Protein AF-A0A2D5YLL1-F1 (afdb_monomer_lite)

Radius of gyration: 11.24 Å; chains: 1; bounding box: 28×23×28 Å

Sequence (82 aa):
MQLKLIGLASSKEYQLDVRDSKQSLMNLLIENGSPVASSCNGEGICKKCFILDKQDVELISCQISTESFYKNHGEEIKVTYL

Structure (mmCIF, N/CA/C/O backbone):
data_AF-A0A2D5YLL1-F1
#
_entry.id   AF-A0A2D5YLL1-F1
#
loop_
_atom_site.group_PDB
_atom_site.id
_atom_site.type_symbol
_atom_site.label_atom_id
_atom_site.label_alt_id
_atom_site.label_comp_id
_atom_site.label_asym_id
_atom_site.label_entity_id
_atom_site.label_seq_id
_atom_site.pdbx_PDB_ins_code
_atom_site.Cartn_x
_atom_site.Cartn_y
_atom_site.Cartn_z
_atom_site.occupancy
_atom_site.B_iso_or_equiv
_atom_site.auth_seq_id
_atom_site.auth_comp_id
_atom_site.auth_asym_id
_atom_site.auth_atom_id
_atom_site.pdbx_PDB_model_num
ATOM 1 N N . MET A 1 1 ? 4.408 -3.577 13.330 1.00 86.75 1 MET A N 1
ATOM 2 C CA . MET A 1 1 ? 3.327 -2.553 13.361 1.00 86.75 1 MET A CA 1
ATOM 3 C C . MET A 1 1 ? 2.148 -3.104 12.572 1.00 86.75 1 MET A C 1
ATOM 5 O O . MET A 1 1 ? 2.373 -4.028 11.800 1.00 86.75 1 MET A O 1
ATOM 9 N N . GLN A 1 2 ? 0.930 -2.602 12.769 1.00 90.56 2 GLN A N 1
ATOM 10 C CA . GLN A 1 2 ? -0.240 -3.062 12.010 1.00 90.56 2 GLN A CA 1
ATOM 11 C C . GLN A 1 2 ? -0.717 -1.967 11.060 1.00 90.56 2 GLN A C 1
ATOM 13 O O . GLN A 1 2 ? -0.678 -0.790 11.409 1.00 90.56 2 GLN A O 1
ATOM 18 N N . LEU A 1 3 ? -1.123 -2.370 9.860 1.00 94.38 3 LEU A N 1
ATOM 19 C CA . LEU A 1 3 ? -1.764 -1.509 8.873 1.00 94.38 3 LEU A CA 1
ATOM 20 C C . LEU A 1 3 ? -3.127 -2.091 8.512 1.00 94.38 3 LEU A C 1
ATOM 22 O O . LEU A 1 3 ? -3.277 -3.305 8.389 1.00 94.38 3 LEU A O 1
ATOM 26 N N . LYS A 1 4 ? -4.111 -1.223 8.306 1.00 95.44 4 LYS A N 1
ATOM 27 C CA . LYS A 1 4 ? -5.455 -1.585 7.871 1.00 95.44 4 LYS A CA 1
ATOM 28 C C . LYS A 1 4 ? -5.583 -1.329 6.375 1.00 95.44 4 LYS A C 1
ATOM 30 O O . LYS A 1 4 ? -5.400 -0.204 5.925 1.00 95.44 4 LYS A O 1
ATOM 35 N N . LEU A 1 5 ? -5.933 -2.357 5.612 1.00 94.94 5 LEU A N 1
ATOM 36 C CA . LEU A 1 5 ? -6.225 -2.252 4.187 1.00 94.94 5 LEU A CA 1
ATOM 37 C C . LEU A 1 5 ? -7.731 -2.308 3.947 1.00 94.94 5 LEU A C 1
ATOM 39 O O . LEU A 1 5 ? -8.392 -3.230 4.420 1.00 94.94 5 LEU A O 1
ATOM 43 N N . ILE A 1 6 ? -8.255 -1.361 3.176 1.00 94.69 6 ILE A N 1
ATOM 44 C CA . ILE A 1 6 ? -9.669 -1.258 2.817 1.00 94.69 6 ILE A CA 1
ATOM 45 C C . ILE A 1 6 ? -9.811 -1.361 1.298 1.00 94.69 6 ILE A C 1
ATOM 47 O O . ILE A 1 6 ? -9.282 -0.539 0.547 1.00 94.69 6 ILE A O 1
ATOM 51 N N . GLY A 1 7 ? -10.547 -2.371 0.842 1.00 92.81 7 GLY A N 1
ATOM 52 C CA . GLY A 1 7 ? -11.001 -2.472 -0.542 1.00 92.81 7 GLY A CA 1
ATOM 53 C C . GLY A 1 7 ? -12.222 -1.596 -0.766 1.00 92.81 7 GLY A C 1
ATOM 54 O O . GLY A 1 7 ? -13.275 -1.865 -0.193 1.00 92.81 7 GLY A O 1
ATOM 55 N N . LEU A 1 8 ? -12.107 -0.547 -1.579 1.00 90.19 8 LEU A N 1
ATOM 56 C CA . LEU A 1 8 ? -13.225 0.363 -1.843 1.00 90.19 8 LEU A CA 1
ATOM 57 C C . LEU A 1 8 ? -14.321 -0.282 -2.699 1.00 90.19 8 LEU A C 1
ATOM 59 O O . LEU A 1 8 ? -15.482 0.09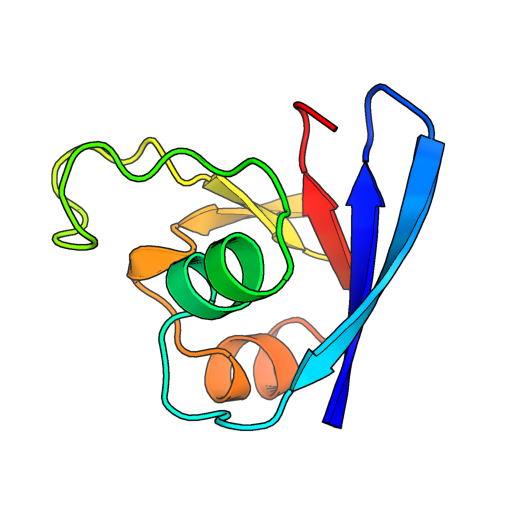8 -2.570 1.00 90.19 8 LEU A O 1
ATOM 63 N N . ALA A 1 9 ? -13.982 -1.260 -3.546 1.00 89.00 9 ALA A N 1
ATOM 64 C CA . ALA A 1 9 ? -14.963 -1.937 -4.389 1.00 89.00 9 ALA A CA 1
ATOM 65 C C . ALA A 1 9 ? -15.697 -3.054 -3.631 1.00 89.00 9 ALA A C 1
ATOM 67 O O . ALA A 1 9 ? -16.913 -3.186 -3.770 1.00 89.00 9 ALA A O 1
ATOM 68 N N . SER A 1 10 ? -14.997 -3.842 -2.808 1.00 89.00 10 SER A N 1
ATOM 69 C CA . SER A 1 10 ? -15.621 -4.918 -2.020 1.00 89.00 10 SER A CA 1
ATOM 70 C C . SER A 1 10 ? -16.075 -4.512 -0.623 1.00 89.00 10 SER A C 1
ATOM 72 O O . SER A 1 10 ? -16.764 -5.301 0.026 1.00 89.00 10 SER A O 1
ATOM 74 N N . SER A 1 11 ? -15.684 -3.330 -0.137 1.00 89.50 11 SER A N 1
ATOM 75 C CA . SER A 1 11 ? -15.856 -2.907 1.264 1.00 89.50 11 SER A CA 1
ATOM 76 C C . SER A 1 11 ? -15.234 -3.877 2.282 1.00 89.50 11 SER A C 1
ATOM 78 O O . SER A 1 11 ? -15.641 -3.912 3.443 1.00 89.50 11 SER A O 1
ATOM 80 N N . LYS A 1 12 ? -14.260 -4.697 1.859 1.00 91.06 12 LYS A N 1
ATOM 81 C CA . LYS A 1 12 ? -13.547 -5.620 2.749 1.00 91.06 12 LYS A CA 1
ATOM 82 C C . LYS A 1 12 ? -12.393 -4.922 3.445 1.00 91.06 12 LYS A C 1
ATOM 84 O O . LYS A 1 12 ? -11.703 -4.092 2.856 1.00 91.06 12 LYS A O 1
ATOM 89 N N . GLU A 1 13 ? -12.150 -5.346 4.676 1.00 93.38 13 GLU A N 1
ATOM 90 C CA . GLU A 1 13 ? -11.046 -4.871 5.496 1.00 93.38 13 GLU A CA 1
ATOM 91 C C . GLU A 1 13 ? -10.082 -6.017 5.803 1.00 93.38 13 GLU A C 1
ATOM 93 O O . GLU A 1 13 ? -10.505 -7.123 6.147 1.00 93.38 13 GLU A O 1
ATOM 98 N N . TYR A 1 14 ? -8.786 -5.738 5.707 1.00 91.94 14 TYR A N 1
ATOM 99 C CA . TYR A 1 14 ? -7.719 -6.679 6.024 1.00 91.94 14 TYR A CA 1
ATOM 100 C C . TYR A 1 14 ? -6.734 -6.026 6.986 1.00 91.94 14 TYR A C 1
ATOM 102 O O . TYR A 1 14 ? -6.413 -4.845 6.861 1.00 91.94 14 TYR A O 1
ATOM 110 N N . GLN A 1 15 ? -6.243 -6.806 7.943 1.00 93.81 15 GLN A N 1
ATOM 111 C CA . GLN A 1 15 ? -5.158 -6.390 8.824 1.00 93.81 15 GLN A CA 1
ATOM 112 C C . GLN A 1 15 ? -3.848 -6.927 8.256 1.00 93.81 15 GLN A C 1
ATOM 114 O O . GLN A 1 15 ? -3.707 -8.133 8.056 1.00 93.81 15 GLN A O 1
ATOM 119 N N . LEU A 1 16 ? -2.910 -6.028 7.981 1.00 92.62 16 LEU A N 1
ATOM 120 C CA . LEU A 1 16 ? -1.591 -6.338 7.451 1.00 92.62 16 LEU A CA 1
ATOM 121 C C . LEU A 1 16 ? -0.575 -6.286 8.587 1.00 92.62 16 LEU A C 1
ATOM 123 O O . LEU A 1 16 ? -0.428 -5.261 9.262 1.00 92.62 16 LEU A O 1
ATOM 127 N N . ASP A 1 17 ? 0.142 -7.388 8.781 1.00 91.00 17 ASP A N 1
ATOM 128 C CA . ASP A 1 17 ? 1.239 -7.440 9.739 1.00 91.00 17 ASP A CA 1
ATOM 129 C C . ASP A 1 17 ? 2.538 -6.980 9.071 1.00 91.00 17 ASP A C 1
ATOM 131 O O . ASP A 1 17 ? 3.013 -7.564 8.093 1.00 91.00 17 ASP A O 1
ATOM 135 N N . VAL A 1 18 ? 3.121 -5.905 9.596 1.00 92.06 18 VAL A N 1
ATOM 136 C CA . VAL A 1 18 ? 4.349 -5.322 9.056 1.00 92.06 18 VAL A CA 1
ATOM 137 C C . VAL A 1 18 ? 5.549 -5.900 9.794 1.00 92.06 18 VAL A C 1
ATOM 139 O O . VAL A 1 18 ? 5.860 -5.482 10.917 1.00 92.06 18 VAL A O 1
ATOM 142 N N . ARG A 1 19 ? 6.240 -6.825 9.119 1.00 89.62 19 ARG A N 1
ATOM 143 C CA . ARG A 1 19 ? 7.480 -7.463 9.595 1.00 89.62 19 ARG A CA 1
ATOM 144 C C . ARG A 1 19 ? 8.732 -6.657 9.263 1.00 89.62 19 ARG A C 1
ATOM 146 O O . ARG A 1 19 ? 9.611 -6.523 10.106 1.00 89.62 19 ARG A O 1
ATOM 153 N N . ASP A 1 20 ? 8.786 -6.101 8.056 1.00 91.19 20 ASP A N 1
ATOM 154 C CA . ASP A 1 20 ? 9.818 -5.161 7.621 1.00 91.19 20 ASP A CA 1
ATOM 155 C C . ASP A 1 20 ? 9.152 -3.821 7.297 1.00 91.19 20 ASP A C 1
ATOM 157 O O . ASP A 1 20 ? 8.264 -3.752 6.448 1.00 91.19 20 ASP A O 1
ATOM 161 N N . SER A 1 21 ? 9.544 -2.759 7.999 1.00 90.50 21 SER A N 1
ATOM 162 C CA . SER A 1 21 ? 9.013 -1.410 7.785 1.00 90.50 21 SER A CA 1
ATOM 163 C C . SER A 1 21 ? 9.810 -0.602 6.756 1.00 90.50 21 SER A C 1
ATOM 165 O O . SER A 1 21 ? 9.344 0.453 6.321 1.00 90.50 21 SER A O 1
ATOM 167 N N . LYS A 1 22 ? 11.003 -1.070 6.361 1.00 95.00 22 LYS A N 1
ATOM 168 C CA . LYS A 1 22 ? 11.880 -0.379 5.403 1.00 95.00 22 LYS A CA 1
ATOM 169 C C . LYS A 1 22 ? 11.533 -0.690 3.953 1.00 95.00 22 LYS A C 1
ATOM 171 O O . LYS A 1 22 ? 11.880 0.102 3.077 1.00 95.00 22 LYS A O 1
ATOM 176 N N . GLN A 1 23 ? 10.858 -1.810 3.695 1.00 95.12 23 GLN A N 1
ATOM 177 C CA . GLN A 1 23 ? 10.379 -2.136 2.356 1.00 95.12 23 GLN A CA 1
ATOM 178 C C . GLN A 1 23 ? 9.373 -1.102 1.832 1.00 95.12 23 GLN A C 1
ATOM 180 O O . GLN A 1 23 ? 8.779 -0.330 2.591 1.00 95.12 23 GLN A O 1
ATOM 185 N N . SER A 1 24 ? 9.186 -1.094 0.511 1.00 96.81 24 SER A N 1
ATOM 186 C CA . SER A 1 24 ? 8.146 -0.277 -0.112 1.00 96.81 24 SER A CA 1
ATOM 187 C C . SER A 1 24 ? 6.757 -0.761 0.298 1.00 96.81 24 SER A C 1
ATOM 189 O O . SER A 1 24 ? 6.546 -1.957 0.524 1.00 96.81 24 SER A O 1
ATOM 191 N N . LEU A 1 25 ? 5.794 0.158 0.330 1.00 96.31 25 LEU A N 1
ATOM 192 C CA . LEU A 1 25 ? 4.414 -0.196 0.634 1.00 96.31 25 LEU A CA 1
ATOM 193 C C . LEU A 1 25 ? 3.840 -1.173 -0.406 1.00 96.31 25 LEU A C 1
ATOM 195 O O . LEU A 1 25 ? 3.091 -2.079 -0.055 1.00 96.31 25 LEU A O 1
ATOM 199 N N . MET A 1 26 ? 4.245 -1.042 -1.674 1.00 96.31 26 MET A N 1
ATOM 200 C CA . MET A 1 26 ? 3.878 -1.985 -2.736 1.00 96.31 26 MET A CA 1
ATOM 201 C C . MET A 1 26 ? 4.290 -3.422 -2.390 1.00 96.31 26 MET A C 1
ATOM 203 O O . MET A 1 26 ? 3.480 -4.335 -2.528 1.00 96.31 26 MET A O 1
ATOM 207 N N . ASN A 1 27 ? 5.530 -3.627 -1.936 1.00 95.75 27 ASN A N 1
ATOM 208 C CA . ASN A 1 27 ? 6.026 -4.967 -1.622 1.00 95.75 27 ASN A CA 1
ATOM 209 C C . ASN A 1 27 ? 5.283 -5.567 -0.429 1.00 95.75 27 ASN A C 1
ATOM 211 O O . ASN A 1 27 ? 4.839 -6.707 -0.525 1.00 95.75 27 ASN A O 1
ATOM 215 N N . LEU A 1 28 ? 5.037 -4.778 0.623 1.00 95.69 28 LEU A N 1
ATOM 216 C CA . LEU A 1 28 ? 4.240 -5.225 1.766 1.00 95.69 28 LEU A CA 1
ATOM 217 C C . LEU A 1 28 ? 2.853 -5.719 1.322 1.00 95.69 28 LEU A C 1
ATOM 219 O O . LEU A 1 28 ? 2.396 -6.771 1.773 1.00 95.69 28 LEU A O 1
ATOM 223 N N . LEU A 1 29 ? 2.177 -4.967 0.447 1.00 93.75 29 LEU A N 1
ATOM 224 C CA . LEU A 1 29 ? 0.856 -5.335 -0.069 1.00 93.75 29 LEU A CA 1
ATOM 225 C C . LEU A 1 29 ? 0.908 -6.654 -0.852 1.00 93.75 29 LEU A C 1
ATOM 227 O O . LEU A 1 29 ? 0.083 -7.533 -0.608 1.00 93.75 29 LEU A O 1
ATOM 231 N N . ILE A 1 30 ? 1.901 -6.824 -1.730 1.00 92.94 30 ILE A N 1
ATOM 232 C CA . ILE A 1 30 ? 2.100 -8.060 -2.506 1.00 92.94 30 ILE A CA 1
ATOM 233 C C . ILE A 1 30 ? 2.383 -9.252 -1.583 1.00 92.94 30 ILE A C 1
ATOM 235 O O . ILE A 1 30 ? 1.771 -10.307 -1.746 1.00 92.94 30 ILE A O 1
ATOM 239 N N . GLU A 1 31 ? 3.269 -9.089 -0.597 1.00 93.06 31 GLU A N 1
ATOM 240 C CA . GLU A 1 31 ? 3.624 -10.132 0.377 1.00 93.06 31 GLU A CA 1
ATOM 241 C C . GLU A 1 31 ? 2.418 -10.591 1.205 1.00 93.06 31 GLU A C 1
ATOM 243 O O . GLU A 1 31 ? 2.306 -11.770 1.539 1.00 93.06 31 GLU A O 1
ATOM 248 N N . ASN A 1 32 ? 1.486 -9.679 1.495 1.00 90.94 32 ASN A N 1
ATOM 249 C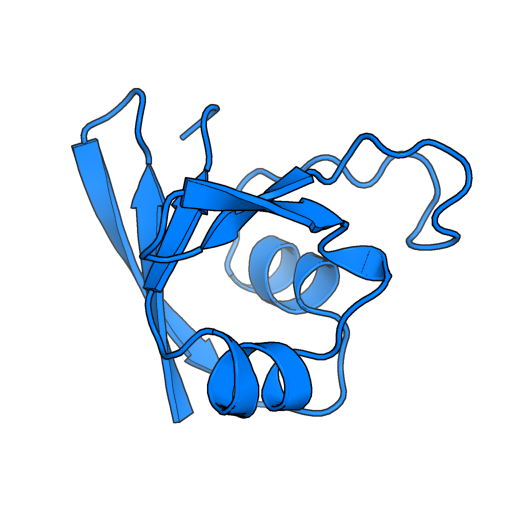 CA . ASN A 1 32 ? 0.233 -9.984 2.185 1.00 90.94 32 ASN A CA 1
ATOM 250 C C . ASN A 1 32 ? -0.901 -10.414 1.230 1.00 90.94 32 ASN A C 1
ATOM 252 O O . ASN A 1 32 ? -2.057 -10.502 1.643 1.00 90.94 32 ASN A O 1
ATOM 256 N N . GLY A 1 33 ? -0.605 -10.673 -0.049 1.00 88.31 33 GLY A N 1
ATOM 257 C CA . GLY A 1 33 ? -1.578 -11.164 -1.031 1.00 88.31 33 GLY A CA 1
ATOM 258 C C . GLY A 1 33 ? -2.610 -10.127 -1.483 1.00 88.31 33 GLY A C 1
ATOM 259 O O . GLY A 1 33 ? -3.637 -10.489 -2.057 1.00 88.31 33 GLY A O 1
ATOM 260 N N . SER A 1 34 ? -2.360 -8.843 -1.228 1.00 88.25 34 SER A N 1
ATOM 261 C CA . SER A 1 34 ? -3.243 -7.754 -1.641 1.00 88.25 34 SER A CA 1
ATOM 262 C C . SER A 1 34 ? -2.960 -7.365 -3.095 1.00 88.25 34 SER A C 1
ATOM 264 O O . SER A 1 34 ? -1.807 -7.088 -3.440 1.00 88.25 34 SER A O 1
ATOM 266 N N . PRO A 1 35 ? -3.975 -7.322 -3.975 1.00 83.88 35 PRO A N 1
ATOM 267 C CA . PRO A 1 35 ? -3.773 -6.973 -5.369 1.00 83.88 35 PRO A CA 1
ATOM 268 C C . PRO A 1 35 ? -3.465 -5.477 -5.490 1.00 83.88 35 PRO A C 1
ATOM 270 O O . PRO A 1 35 ? -4.300 -4.609 -5.244 1.00 83.88 35 PRO A O 1
ATOM 273 N N . VAL A 1 36 ? -2.238 -5.191 -5.906 1.00 90.88 36 VAL A N 1
ATOM 274 C CA . VAL A 1 36 ? -1.751 -3.870 -6.297 1.00 90.88 36 VAL A CA 1
ATOM 275 C C . VAL A 1 36 ? -0.960 -4.037 -7.590 1.00 90.88 36 VAL A C 1
ATOM 277 O O . VAL A 1 36 ? -0.304 -5.059 -7.803 1.00 90.88 36 VAL A O 1
ATOM 280 N N . ALA A 1 37 ? -1.029 -3.061 -8.494 1.00 92.00 37 ALA A N 1
ATOM 281 C CA . ALA A 1 37 ? -0.237 -3.131 -9.716 1.00 92.00 37 ALA A CA 1
ATOM 282 C C . ALA A 1 37 ? 1.265 -3.107 -9.385 1.00 92.00 37 ALA A C 1
ATOM 284 O O . ALA A 1 37 ? 1.702 -2.342 -8.534 1.00 92.00 37 ALA A O 1
ATOM 285 N N . SER A 1 38 ? 2.066 -3.899 -10.095 1.00 92.25 38 SER A N 1
ATOM 286 C CA . SER A 1 38 ? 3.519 -4.002 -9.872 1.00 92.25 38 SER A CA 1
ATOM 287 C C . SER A 1 38 ? 4.324 -4.056 -11.176 1.00 92.25 38 SER A C 1
ATOM 289 O O . SER A 1 38 ? 5.469 -4.490 -11.207 1.00 92.25 38 SER A O 1
ATOM 291 N N . SER A 1 39 ? 3.746 -3.561 -12.275 1.00 91.56 39 SER A N 1
ATOM 292 C CA . SER A 1 39 ? 4.232 -3.775 -13.649 1.00 91.56 39 SER A CA 1
ATOM 293 C C . SER A 1 39 ? 5.649 -3.277 -13.961 1.00 91.56 39 SER A C 1
ATOM 295 O O . SER A 1 39 ? 6.213 -3.702 -14.961 1.00 91.56 39 SER A O 1
ATOM 297 N N . CYS A 1 40 ? 6.207 -2.359 -13.167 1.00 94.06 40 CYS A N 1
ATOM 298 C CA . CYS A 1 40 ? 7.580 -1.860 -13.336 1.00 94.06 40 CYS A CA 1
ATOM 299 C C . CYS A 1 40 ? 8.530 -2.308 -12.221 1.00 94.06 40 CYS A C 1
ATOM 301 O O . CYS A 1 40 ? 9.512 -1.626 -11.962 1.00 94.06 40 CYS A O 1
ATOM 303 N N . ASN A 1 41 ? 8.207 -3.385 -11.497 1.00 92.12 41 ASN A N 1
ATOM 304 C CA . ASN A 1 41 ? 9.044 -3.921 -10.415 1.00 92.12 41 ASN A CA 1
ATOM 305 C C . ASN A 1 41 ? 9.456 -2.872 -9.362 1.00 92.12 41 ASN A C 1
ATOM 307 O O . ASN A 1 41 ? 10.527 -2.942 -8.772 1.00 92.12 41 ASN A O 1
ATOM 311 N N . GLY A 1 42 ? 8.595 -1.879 -9.132 1.00 93.25 42 GLY A N 1
ATOM 312 C CA . GLY A 1 42 ? 8.815 -0.825 -8.147 1.00 93.25 42 GLY A CA 1
ATOM 313 C C . GLY A 1 42 ? 9.658 0.373 -8.599 1.00 93.25 42 GLY A C 1
ATOM 314 O O . GLY A 1 42 ? 9.855 1.284 -7.801 1.00 93.25 42 GLY A O 1
ATOM 315 N N . GLU A 1 43 ? 10.066 0.455 -9.867 1.00 94.00 43 GLU A N 1
ATOM 316 C CA . GLU A 1 43 ? 10.880 1.565 -10.401 1.00 94.00 43 GLU A CA 1
ATOM 317 C C . GLU A 1 43 ? 10.149 2.920 -10.480 1.00 94.00 43 GLU A C 1
ATOM 319 O O . GLU A 1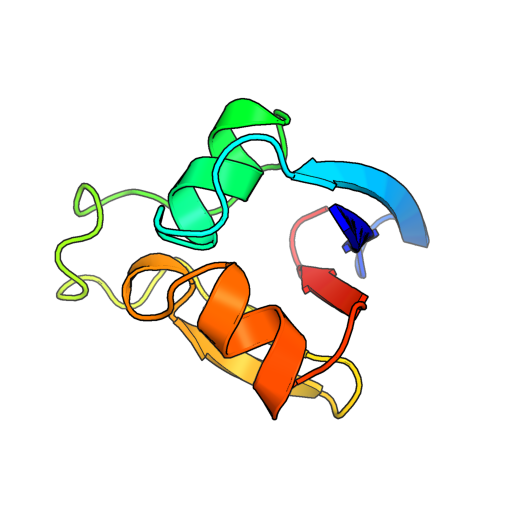 43 ? 10.757 3.950 -10.753 1.00 94.00 43 GLU A O 1
ATOM 324 N N . GLY A 1 44 ? 8.826 2.946 -10.292 1.00 93.12 44 GLY A N 1
ATOM 325 C CA . GLY A 1 44 ? 8.023 4.175 -10.306 1.00 93.12 44 GLY A CA 1
ATOM 326 C C . GLY A 1 44 ? 7.702 4.730 -11.701 1.00 93.12 44 GLY A C 1
ATOM 327 O O . GLY A 1 44 ? 6.811 5.569 -11.826 1.00 93.12 44 GLY A O 1
ATOM 328 N N . ILE A 1 45 ? 8.329 4.222 -12.767 1.00 95.12 45 ILE A N 1
ATOM 329 C CA . ILE A 1 45 ? 8.133 4.727 -14.137 1.00 95.12 45 ILE A CA 1
ATOM 330 C C . ILE A 1 45 ? 6.717 4.488 -14.680 1.00 95.12 45 ILE A C 1
ATOM 332 O O . ILE A 1 45 ? 6.195 5.313 -15.427 1.00 95.12 45 ILE A O 1
ATOM 336 N N . CYS A 1 46 ? 6.058 3.390 -14.285 1.00 94.94 46 CYS A N 1
ATOM 337 C CA . CYS A 1 46 ? 4.718 3.085 -14.797 1.00 94.94 46 CYS A CA 1
ATOM 338 C C . CYS A 1 46 ? 3.598 3.890 -14.126 1.00 94.94 46 CYS A C 1
ATOM 340 O O . CYS A 1 46 ? 2.542 4.045 -14.733 1.00 94.94 46 CYS A O 1
ATOM 342 N N . LYS A 1 47 ? 3.807 4.362 -12.885 1.00 92.50 47 LYS A N 1
ATOM 343 C CA . LYS A 1 47 ? 2.812 5.080 -12.062 1.00 92.50 47 LYS A CA 1
ATOM 344 C C . LYS A 1 47 ? 1.459 4.361 -11.890 1.00 92.50 47 LYS A C 1
ATOM 346 O O . LYS A 1 47 ? 0.429 5.006 -11.757 1.00 92.50 47 LYS A O 1
ATOM 351 N N . LYS A 1 48 ? 1.446 3.022 -11.898 1.00 93.56 48 LYS A N 1
ATOM 352 C CA . LYS A 1 48 ? 0.205 2.218 -11.821 1.00 93.56 48 LYS A CA 1
ATOM 353 C C . LYS A 1 48 ? -0.143 1.712 -10.422 1.00 93.56 48 LYS A C 1
ATOM 355 O O . LYS A 1 48 ? -1.280 1.320 -10.198 1.00 93.56 48 LYS A O 1
ATOM 360 N N . CYS A 1 49 ? 0.811 1.682 -9.494 1.00 94.31 49 CYS A N 1
ATOM 361 C CA . CYS A 1 49 ? 0.645 1.121 -8.149 1.00 94.31 49 CYS A CA 1
ATOM 362 C C . CYS A 1 49 ? 0.039 2.133 -7.162 1.00 94.31 49 CYS A C 1
ATOM 364 O O . CYS A 1 49 ? 0.545 2.314 -6.050 1.00 94.31 49 CYS A O 1
ATOM 366 N N . PHE A 1 50 ? -0.999 2.845 -7.603 1.00 94.12 50 PHE A N 1
ATOM 367 C CA . PHE A 1 50 ? -1.620 3.888 -6.802 1.00 94.12 50 PHE A CA 1
ATOM 368 C C . PHE A 1 50 ? -2.425 3.291 -5.644 1.00 94.12 50 PHE A C 1
ATOM 370 O O . PHE A 1 50 ? -3.052 2.238 -5.775 1.00 94.12 50 PHE A O 1
ATOM 377 N N . ILE A 1 51 ? -2.383 3.980 -4.514 1.00 95.00 51 ILE A N 1
ATOM 378 C CA . ILE A 1 51 ? -3.170 3.714 -3.312 1.00 95.00 51 ILE A CA 1
ATOM 379 C C . ILE A 1 51 ? -3.687 5.046 -2.782 1.00 95.00 51 ILE A C 1
ATOM 381 O O . ILE A 1 51 ? -3.162 6.102 -3.139 1.00 95.00 51 ILE A O 1
ATOM 385 N N . LEU A 1 52 ? -4.707 4.989 -1.940 1.00 96.19 52 LEU A N 1
ATOM 386 C CA . LEU A 1 52 ? -5.256 6.144 -1.246 1.00 96.19 52 LEU A CA 1
ATOM 387 C C . LEU A 1 52 ? -4.942 6.018 0.245 1.00 96.19 52 LEU A C 1
ATOM 389 O O . LEU A 1 52 ? -4.989 4.918 0.800 1.00 96.19 52 LEU A O 1
ATOM 393 N N . ASP A 1 53 ? -4.613 7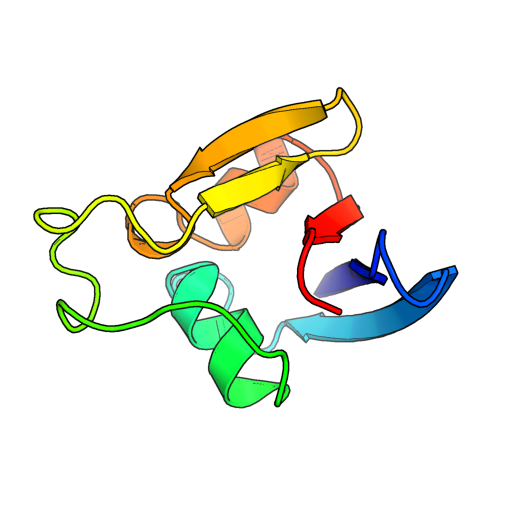.128 0.894 1.00 95.75 53 ASP A N 1
ATOM 394 C CA . ASP A 1 53 ? -4.536 7.175 2.354 1.00 95.75 53 ASP A CA 1
ATOM 395 C C . ASP A 1 53 ? -5.912 7.436 2.995 1.00 95.75 53 ASP A C 1
ATOM 397 O O . ASP A 1 53 ? -6.961 7.453 2.337 1.00 95.75 53 ASP A O 1
ATOM 401 N N . LYS A 1 54 ? -5.923 7.639 4.315 1.00 93.88 54 LYS A N 1
ATOM 402 C CA . LYS A 1 54 ? -7.141 7.934 5.074 1.00 93.88 54 LYS A CA 1
ATOM 403 C C . LYS A 1 54 ? -7.851 9.206 4.593 1.00 93.88 54 LYS A C 1
ATOM 405 O O . LYS A 1 54 ? -9.080 9.269 4.665 1.00 93.88 54 LYS A O 1
ATOM 410 N N . GLN A 1 55 ? -7.095 10.188 4.112 1.00 94.19 55 GLN A N 1
ATOM 411 C CA . GLN A 1 55 ? -7.550 11.486 3.619 1.00 94.19 55 GLN A CA 1
ATOM 412 C C . GLN A 1 55 ? -7.850 11.477 2.110 1.00 94.19 55 GLN A C 1
ATOM 414 O O . GLN A 1 55 ? -8.071 12.543 1.537 1.00 94.19 55 GLN A O 1
ATOM 419 N N . ASP A 1 56 ? -7.878 10.297 1.481 1.00 93.75 56 ASP A N 1
ATOM 420 C CA . ASP A 1 56 ? -8.120 10.109 0.047 1.00 93.75 56 ASP A CA 1
ATOM 421 C C . ASP A 1 56 ? -7.072 10.801 -0.844 1.00 93.75 56 ASP A C 1
ATOM 423 O O . ASP A 1 56 ? -7.351 11.197 -1.978 1.00 93.75 56 ASP A O 1
ATOM 427 N N . VAL A 1 57 ? -5.838 10.922 -0.347 1.00 95.12 57 VAL A N 1
ATOM 428 C CA . VAL A 1 57 ? -4.696 11.395 -1.133 1.00 95.12 57 VAL A CA 1
ATOM 429 C C . VAL A 1 57 ? -4.094 10.229 -1.910 1.00 95.12 57 VAL A C 1
ATOM 431 O O . VAL A 1 57 ? -3.751 9.193 -1.338 1.00 95.12 57 VAL A O 1
ATOM 434 N N . GLU A 1 58 ? -3.930 10.407 -3.222 1.00 94.81 58 GLU A N 1
ATOM 435 C CA . GLU A 1 58 ? -3.280 9.424 -4.091 1.00 94.81 58 GLU A CA 1
ATOM 436 C C . GLU A 1 58 ? -1.765 9.375 -3.874 1.00 94.81 58 GLU A C 1
ATOM 438 O O . GLU A 1 58 ? -1.062 10.386 -3.944 1.00 94.81 58 GLU A O 1
ATOM 443 N N . LEU A 1 59 ? -1.247 8.164 -3.679 1.00 95.75 59 LEU A N 1
ATOM 444 C CA . LEU A 1 59 ? 0.170 7.886 -3.471 1.00 95.75 59 LEU A CA 1
ATOM 445 C C . LEU A 1 59 ? 0.634 6.741 -4.370 1.00 95.75 59 LEU A C 1
ATOM 447 O O . LEU A 1 59 ? -0.104 5.795 -4.636 1.00 95.75 59 LEU A O 1
ATOM 451 N N . ILE A 1 60 ? 1.89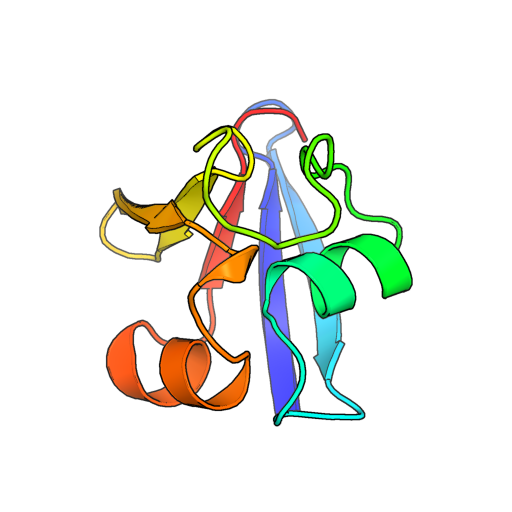7 6.782 -4.798 1.00 96.19 60 ILE A N 1
ATOM 452 C CA . ILE A 1 60 ? 2.532 5.692 -5.548 1.00 96.19 60 ILE A CA 1
ATOM 453 C C . ILE A 1 60 ? 3.215 4.749 -4.553 1.00 96.19 60 ILE A C 1
ATOM 455 O O . ILE A 1 60 ? 4.294 5.048 -4.041 1.00 96.19 60 ILE A O 1
ATOM 459 N N . SER A 1 61 ? 2.599 3.594 -4.290 1.00 96.56 61 SER A N 1
ATOM 460 C CA . SER A 1 61 ? 3.012 2.667 -3.219 1.00 96.56 61 SER A CA 1
ATOM 461 C C . SER A 1 61 ? 4.445 2.133 -3.350 1.00 96.56 61 SER A C 1
ATOM 463 O O . SER A 1 61 ? 5.058 1.767 -2.350 1.00 96.56 61 SER A O 1
ATOM 465 N N . CYS A 1 62 ? 5.021 2.103 -4.556 1.00 96.69 62 CYS A N 1
ATOM 466 C CA . CYS A 1 62 ? 6.408 1.666 -4.745 1.00 96.69 62 CYS A CA 1
ATOM 467 C C . CYS A 1 62 ? 7.453 2.764 -4.514 1.00 96.69 62 CYS A C 1
ATOM 469 O O . CYS A 1 62 ? 8.645 2.480 -4.540 1.00 96.69 62 CYS A O 1
ATOM 471 N N . GLN A 1 63 ? 7.025 4.013 -4.322 1.00 97.12 63 GLN A N 1
ATOM 472 C CA . GLN A 1 63 ? 7.902 5.167 -4.094 1.00 97.12 63 GLN A CA 1
ATOM 473 C C . GLN A 1 63 ? 7.870 5.647 -2.635 1.00 97.12 63 GLN A C 1
ATOM 475 O O . GLN A 1 63 ? 8.505 6.642 -2.297 1.00 97.12 63 GLN A O 1
ATOM 480 N N . ILE A 1 64 ? 7.150 4.940 -1.761 1.00 96.25 64 ILE A N 1
ATOM 481 C CA . ILE A 1 64 ? 7.058 5.228 -0.331 1.00 96.25 64 ILE A CA 1
ATOM 482 C C . ILE A 1 64 ? 7.371 3.959 0.465 1.00 96.25 64 ILE A C 1
ATOM 484 O O . ILE A 1 64 ? 6.911 2.869 0.120 1.00 96.25 64 ILE A O 1
ATOM 488 N N . SER A 1 65 ? 8.180 4.083 1.519 1.00 97.00 65 SER A N 1
ATOM 489 C CA . SER A 1 65 ? 8.402 2.980 2.458 1.00 97.00 65 SER A CA 1
ATOM 490 C C . SE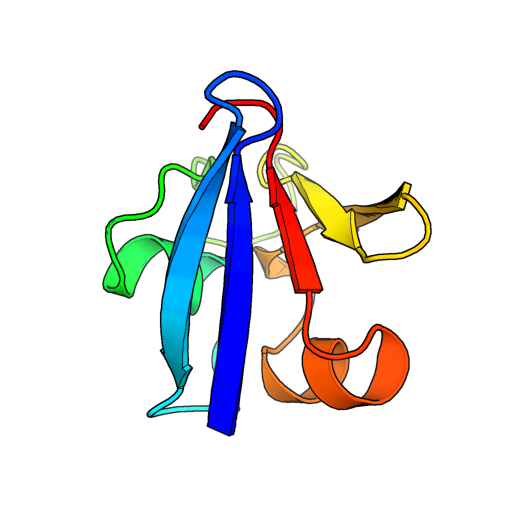R A 1 65 ? 7.210 2.822 3.397 1.00 97.00 65 SER A C 1
ATOM 492 O O . SER A 1 65 ? 6.531 3.801 3.716 1.00 97.00 65 SER A O 1
ATOM 494 N N . THR A 1 66 ? 6.987 1.607 3.892 1.00 96.50 66 THR A N 1
ATOM 495 C CA . THR A 1 66 ? 5.919 1.321 4.858 1.00 96.50 66 THR A CA 1
ATOM 496 C C . THR A 1 66 ? 6.023 2.205 6.104 1.00 96.50 66 THR A C 1
ATOM 498 O O . THR A 1 66 ? 5.025 2.747 6.570 1.00 96.50 66 THR A O 1
ATOM 501 N N . GLU A 1 67 ? 7.236 2.418 6.619 1.00 96.50 67 GLU A N 1
ATOM 502 C CA . GLU A 1 67 ? 7.477 3.303 7.761 1.00 96.50 67 GLU A CA 1
ATOM 503 C C . GLU A 1 67 ? 7.132 4.769 7.460 1.00 96.50 67 GLU A C 1
ATOM 505 O O . GLU A 1 67 ? 6.533 5.443 8.299 1.00 96.50 67 GLU A O 1
ATOM 510 N N . SER A 1 68 ? 7.507 5.272 6.277 1.00 96.69 68 SER A N 1
ATOM 511 C CA . SER A 1 68 ? 7.203 6.651 5.871 1.00 96.69 68 SER A CA 1
ATOM 512 C C . SER A 1 68 ? 5.701 6.851 5.698 1.00 96.69 68 SER A C 1
ATOM 514 O O . SER A 1 68 ? 5.157 7.848 6.171 1.00 96.69 68 SER A O 1
ATOM 516 N N . PHE A 1 69 ? 5.021 5.873 5.090 1.00 96.94 69 PHE A N 1
ATOM 517 C CA . PHE A 1 69 ? 3.568 5.873 4.992 1.00 96.94 69 PHE A CA 1
ATOM 518 C C . PHE A 1 69 ? 2.932 5.938 6.384 1.00 96.94 69 PHE A C 1
ATOM 520 O O . PHE A 1 69 ? 2.191 6.873 6.670 1.00 96.94 69 PHE A O 1
ATOM 527 N N . TYR A 1 70 ? 3.313 5.026 7.284 1.00 95.06 70 TYR A N 1
ATOM 528 C CA . TYR A 1 70 ? 2.756 4.961 8.636 1.00 95.06 70 TYR A CA 1
ATOM 529 C C . TYR A 1 70 ? 2.900 6.285 9.401 1.00 95.06 70 TYR A C 1
ATOM 531 O O . TYR A 1 70 ? 1.960 6.753 10.040 1.00 95.06 70 TYR A O 1
ATOM 539 N N . LYS A 1 71 ? 4.079 6.916 9.325 1.00 95.56 71 LYS A N 1
ATOM 540 C CA . LYS A 1 71 ? 4.363 8.173 10.037 1.00 95.56 71 LYS A CA 1
ATOM 541 C C . LYS A 1 71 ? 3.612 9.377 9.469 1.00 95.56 71 LYS A C 1
ATOM 543 O O . LYS A 1 71 ? 3.208 10.236 10.246 1.00 95.56 71 LYS A O 1
ATOM 548 N N . ASN A 1 72 ? 3.470 9.459 8.146 1.00 96.19 72 ASN A N 1
ATOM 549 C CA . ASN A 1 72 ? 2.974 10.666 7.477 1.00 96.19 72 ASN A CA 1
ATOM 550 C C . ASN A 1 72 ? 1.484 10.594 7.110 1.00 96.19 72 ASN A C 1
ATOM 552 O O . ASN A 1 72 ? 0.827 11.628 7.045 1.00 96.19 72 ASN A O 1
ATOM 556 N N . HIS A 1 73 ? 0.959 9.388 6.892 1.00 95.75 73 HIS A N 1
ATOM 557 C CA . HIS A 1 73 ? -0.392 9.137 6.378 1.00 95.75 73 HIS A CA 1
ATOM 558 C C . HIS A 1 73 ? -1.252 8.304 7.344 1.00 95.75 73 HIS A C 1
ATOM 560 O O . HIS A 1 73 ? -2.472 8.227 7.194 1.00 95.75 73 HIS A O 1
ATOM 566 N N . GLY A 1 74 ? -0.638 7.731 8.383 1.00 93.62 74 GLY A N 1
ATOM 567 C CA . GLY A 1 74 ? -1.312 6.917 9.389 1.00 93.62 74 GLY A CA 1
ATOM 568 C C . GLY A 1 74 ? -1.391 5.443 9.002 1.00 93.62 74 GLY A C 1
ATOM 569 O O . GLY A 1 74 ? -0.584 4.933 8.231 1.00 93.62 74 GLY A O 1
ATOM 570 N N . GLU A 1 75 ? -2.353 4.735 9.584 1.00 95.12 75 GLU A N 1
ATOM 571 C CA . GLU A 1 75 ? -2.398 3.269 9.534 1.00 95.12 75 GLU A CA 1
ATOM 572 C C . GLU A 1 75 ? -3.351 2.685 8.481 1.00 95.12 75 GLU A C 1
ATOM 574 O O . GLU A 1 75 ? -3.390 1.471 8.303 1.00 95.12 75 GLU A O 1
ATOM 579 N N . GLU A 1 76 ? -4.125 3.523 7.789 1.00 95.94 76 GLU A N 1
ATOM 580 C CA . GLU A 1 76 ? -5.190 3.096 6.877 1.00 95.94 76 GLU A CA 1
ATOM 581 C C . GLU A 1 76 ? -4.794 3.303 5.415 1.00 95.94 76 GLU A C 1
ATOM 583 O O . GLU A 1 76 ? -4.464 4.411 4.994 1.00 95.94 76 GLU A O 1
ATOM 588 N N . ILE A 1 77 ? -4.869 2.226 4.640 1.00 95.62 77 ILE A N 1
ATOM 589 C CA . ILE A 1 77 ? -4.617 2.187 3.203 1.00 95.62 77 ILE A CA 1
ATOM 590 C C . ILE A 1 77 ? -5.919 1.809 2.520 1.00 95.62 77 ILE A C 1
ATOM 592 O O . ILE A 1 77 ? -6.539 0.805 2.870 1.00 95.62 77 ILE A O 1
ATOM 596 N N . LYS A 1 78 ? -6.304 2.556 1.494 1.00 94.94 78 LYS A N 1
ATOM 597 C CA . LYS A 1 78 ? -7.455 2.247 0.653 1.00 94.94 78 LYS A CA 1
ATOM 598 C C . LYS A 1 78 ? -6.980 1.901 -0.755 1.00 94.94 78 LYS A C 1
ATOM 600 O O . LYS A 1 78 ? -6.068 2.521 -1.305 1.00 94.94 78 LYS A O 1
ATOM 605 N N . VAL A 1 79 ? -7.610 0.901 -1.354 1.00 91.75 79 VAL A N 1
ATOM 606 C CA . VAL A 1 79 ? -7.324 0.432 -2.715 1.00 91.75 79 VAL A CA 1
ATOM 607 C C . VAL A 1 79 ? -8.625 0.279 -3.489 1.00 91.75 79 VAL A C 1
ATOM 609 O O . VAL A 1 79 ? -9.625 -0.209 -2.970 1.00 91.75 79 VAL A O 1
ATOM 612 N N . THR A 1 80 ? -8.626 0.704 -4.749 1.00 80.00 80 THR A N 1
ATOM 613 C CA . THR A 1 80 ? -9.843 0.767 -5.575 1.00 80.00 80 THR A CA 1
ATOM 614 C C . THR A 1 80 ? -10.240 -0.570 -6.193 1.00 80.00 80 THR A C 1
ATOM 616 O O . THR A 1 80 ? -11.402 -0.752 -6.537 1.00 80.00 80 THR A O 1
ATOM 619 N N . TYR A 1 81 ? -9.297 -1.504 -6.338 1.00 70.38 81 TYR A N 1
ATOM 620 C CA . TYR A 1 81 ? -9.509 -2.770 -7.050 1.00 70.38 81 TYR A CA 1
ATOM 621 C C . TYR A 1 81 ? -9.818 -3.970 -6.144 1.00 70.38 81 TYR A C 1
ATOM 623 O O . TYR A 1 81 ? -10.044 -5.062 -6.665 1.00 70.38 81 TYR A O 1
ATOM 631 N N . LEU A 1 82 ? -9.808 -3.785 -4.817 1.00 60.56 82 LEU A N 1
ATOM 632 C CA . LEU A 1 82 ? -10.166 -4.828 -3.849 1.00 60.56 82 LEU A CA 1
ATOM 633 C C . LEU A 1 82 ? -11.635 -4.802 -3.490 1.00 60.56 82 LEU A C 1
ATOM 635 O O . LEU A 1 82 ? -12.200 -3.714 -3.242 1.00 60.56 82 LEU A O 1
#

pLDDT: mean 92.75, std 5.31, range [60.56, 97.12]

Secondary structure (DSSP, 8-state):
-EEEEEETTT--EEEEE-S-SSSBHHHHHHHTT-----TTTT-STT---EEE-TT--EEEGGGSBHHHHHHHH-SEEEES--

Foldseek 3Di:
DWAWEAAPVVRDIDIQDPPDQQAFQLVSCVVVVHDFDCPPVLPCPVQRRWKAAPVRDIDRRSVDTNNRCCVPRNRYIYDHHD